Protein AF-A0A0H3KWW8-F1 (afdb_monomer)

Foldseek 3Di:
DDDDPDDDPPPVPDPPLLCLLQVLLVVVLVVLVCQQVPPPPHRQPCVVLNVLSVVVSVVLVPDPPDDSPLSNLLNLLLSLLLCCLQVNCPDPVSVVSVVVSCVVCVPPDPVSVVSSVVSSPSNNVSNVVVNVSVVVVVVD

Sequence (140 aa):
MAGTTQAATEEAALPVVDARALAAIVELADMLRQLGAASSGRPIDVAPFLDGLTAVSARIHRIKPLDAADRQLAARHYYAGVLAGACGDESAVALGVAERLARLAAGASRASMRRFAVLVRIGRLHGRAFAAHCERRARL

pLDDT: mean 82.61, std 17.17, range [34.03, 97.0]

Secondary structure (DSSP, 8-state):
---------------HHHHHHTHHHHHHHHHHHHHHHT-SSS----HHHHHHHHHHHHHHHHSTT--HHHHHHHHHHHHHHHHHHHH-TTSHHHHHHHHHHHHHTTT--HHHHHHHHHHHHHHHHHHHHHHHHHHHHHT-

Solvent-accessible surface area (backbone atoms only — not comparable to full-atom values): 7673 Å² total; per-residue (Å²): 136,82,85,82,84,76,77,76,78,79,70,84,70,62,57,76,76,55,44,63,20,34,40,45,49,53,53,49,48,52,51,44,52,50,55,18,70,67,37,92,82,66,61,48,86,43,63,76,57,48,53,52,50,53,55,50,51,57,50,52,73,68,45,78,92,53,53,56,68,52,32,25,52,39,27,41,32,21,45,42,14,23,48,18,30,45,66,36,65,84,28,72,67,27,44,54,48,48,55,54,46,53,63,74,46,70,85,55,51,74,69,53,50,54,52,31,52,51,32,22,53,52,17,23,55,51,15,35,54,49,40,53,50,53,53,59,57,76,77,108

Mean predicted aligned error: 8.54 Å

Structure (mmCIF, N/CA/C/O backbone):
data_AF-A0A0H3KWW8-F1
#
_entry.id   AF-A0A0H3KWW8-F1
#
loop_
_atom_site.group_PDB
_atom_site.id
_atom_site.type_symbol
_atom_site.label_atom_id
_atom_site.label_alt_id
_atom_site.label_comp_id
_atom_site.label_asym_id
_atom_site.label_entity_id
_atom_site.label_seq_id
_atom_site.pdbx_PDB_ins_code
_atom_site.Cartn_x
_atom_site.Cartn_y
_atom_site.Cartn_z
_atom_site.occupancy
_atom_site.B_iso_or_equiv
_atom_site.auth_seq_id
_atom_site.auth_comp_id
_atom_site.auth_asym_id
_atom_site.auth_atom_id
_atom_site.pdbx_PDB_model_num
ATOM 1 N N . MET A 1 1 ? -36.017 -11.055 -35.229 1.00 39.12 1 MET A N 1
ATOM 2 C CA . MET A 1 1 ? -34.604 -10.678 -35.440 1.00 39.12 1 MET A CA 1
ATOM 3 C C . MET A 1 1 ? -34.006 -10.410 -34.079 1.00 39.12 1 MET A C 1
ATOM 5 O O . MET A 1 1 ? -34.603 -9.678 -33.303 1.00 39.12 1 MET A O 1
ATOM 9 N N . ALA A 1 2 ? -32.968 -11.178 -33.763 1.00 38.44 2 ALA A N 1
ATOM 10 C CA . ALA A 1 2 ? -32.494 -11.485 -32.423 1.00 38.44 2 ALA A CA 1
ATOM 11 C C . ALA A 1 2 ? -31.825 -10.295 -31.727 1.00 38.44 2 ALA A C 1
ATOM 13 O O . ALA A 1 2 ? -31.317 -9.385 -32.378 1.00 38.44 2 ALA A O 1
ATOM 14 N N . GLY A 1 3 ? -31.857 -10.344 -30.395 1.00 39.53 3 GLY A N 1
ATOM 15 C CA . GLY A 1 3 ? -31.301 -9.337 -29.511 1.00 39.53 3 GLY A CA 1
ATOM 16 C C . GLY A 1 3 ? -29.780 -9.267 -29.571 1.00 39.53 3 GLY A C 1
ATOM 17 O O . GLY A 1 3 ? -29.089 -10.276 -29.684 1.00 39.53 3 GLY A O 1
ATOM 18 N N . THR A 1 4 ? -29.272 -8.053 -29.423 1.00 37.19 4 THR A N 1
ATOM 19 C CA . THR A 1 4 ? -27.887 -7.784 -29.049 1.00 37.19 4 THR A CA 1
ATOM 20 C C . THR A 1 4 ? -27.869 -7.354 -27.590 1.00 37.19 4 THR A C 1
ATOM 22 O O . THR A 1 4 ? -28.009 -6.178 -27.262 1.00 37.19 4 THR A O 1
ATOM 25 N N . THR A 1 5 ? -27.717 -8.332 -26.700 1.00 44.84 5 THR A N 1
ATOM 26 C CA . THR A 1 5 ? -27.171 -8.134 -25.355 1.00 44.84 5 THR A CA 1
ATOM 27 C C . THR A 1 5 ? -25.706 -7.758 -25.509 1.00 44.84 5 THR A C 1
ATOM 29 O O . THR A 1 5 ? -24.859 -8.622 -25.733 1.00 44.84 5 THR A O 1
ATOM 32 N N . GLN A 1 6 ? -25.405 -6.463 -25.428 1.00 37.22 6 GLN A N 1
ATOM 33 C CA . GLN A 1 6 ? -24.029 -6.006 -25.305 1.00 37.22 6 GLN A CA 1
ATOM 34 C C . GLN A 1 6 ? -23.662 -6.052 -23.824 1.00 37.22 6 GLN A C 1
ATOM 36 O O . GLN A 1 6 ? -24.242 -5.350 -22.997 1.00 37.22 6 GLN A O 1
ATOM 41 N N . ALA A 1 7 ? -22.766 -6.988 -23.524 1.00 35.75 7 ALA A N 1
ATOM 42 C CA .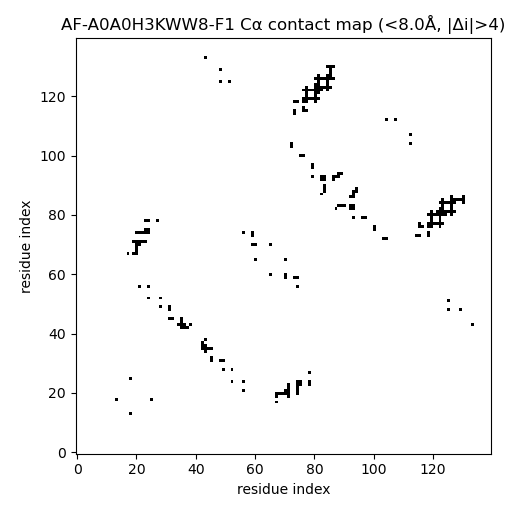 ALA A 1 7 ? -22.272 -7.321 -22.205 1.00 35.75 7 ALA A CA 1
ATOM 43 C C . ALA A 1 7 ? -21.817 -6.063 -21.461 1.00 35.75 7 ALA A C 1
ATOM 45 O O . ALA A 1 7 ? -20.874 -5.387 -21.873 1.00 35.75 7 ALA A O 1
ATOM 46 N N . ALA A 1 8 ? -22.485 -5.785 -20.343 1.00 34.03 8 ALA A N 1
ATOM 47 C CA . ALA A 1 8 ? -21.898 -4.994 -19.284 1.00 34.03 8 ALA A CA 1
ATOM 48 C C . ALA A 1 8 ? -20.686 -5.786 -18.790 1.00 34.03 8 ALA A C 1
ATOM 50 O O . ALA A 1 8 ? -20.825 -6.842 -18.175 1.00 34.03 8 ALA A O 1
ATOM 51 N N . THR A 1 9 ? -19.493 -5.312 -19.134 1.00 39.62 9 THR A N 1
ATOM 52 C CA . THR A 1 9 ? -18.276 -5.674 -18.423 1.00 39.62 9 THR A CA 1
ATOM 53 C C . THR A 1 9 ? -18.507 -5.318 -16.966 1.00 39.62 9 THR A C 1
ATOM 55 O O . THR A 1 9 ? -18.549 -4.146 -16.597 1.00 39.62 9 THR A O 1
ATOM 58 N N . GLU A 1 10 ? -18.731 -6.353 -16.168 1.00 38.78 10 GLU A N 1
ATOM 59 C CA . GLU A 1 10 ? -18.774 -6.323 -14.718 1.00 38.78 10 GLU A CA 1
ATOM 60 C C . GLU A 1 10 ? -17.353 -6.005 -14.230 1.00 38.78 10 GLU A C 1
ATOM 62 O O . GLU A 1 10 ? -16.603 -6.856 -13.760 1.00 38.78 10 GLU A O 1
ATOM 67 N N . GLU A 1 11 ? -16.941 -4.748 -14.416 1.00 39.78 11 GLU A N 1
ATOM 68 C CA . GLU A 1 11 ? -15.951 -4.136 -13.550 1.00 39.78 11 GLU A CA 1
ATOM 69 C C . GLU A 1 11 ? -16.555 -4.238 -12.159 1.00 39.78 11 GLU A C 1
ATOM 71 O O . GLU A 1 11 ? -17.573 -3.608 -11.871 1.00 39.78 11 GLU A O 1
ATOM 76 N N . ALA A 1 12 ? -15.980 -5.113 -11.336 1.00 45.56 12 ALA A N 1
ATOM 77 C CA . ALA A 1 12 ? -16.349 -5.305 -9.947 1.00 45.56 12 ALA A CA 1
ATOM 78 C C . ALA A 1 12 ? -16.111 -3.994 -9.183 1.00 45.56 12 ALA A C 1
ATOM 80 O O . ALA A 1 12 ? -15.108 -3.805 -8.494 1.00 45.56 12 ALA A O 1
ATOM 81 N N . ALA A 1 13 ? -17.036 -3.055 -9.350 1.00 44.09 13 ALA A N 1
ATOM 82 C CA . ALA A 1 13 ? -17.112 -1.829 -8.605 1.00 44.09 13 ALA A CA 1
ATOM 83 C C . ALA A 1 13 ? -17.498 -2.239 -7.191 1.00 44.09 13 ALA A C 1
ATOM 85 O O . ALA A 1 13 ? -18.657 -2.541 -6.895 1.00 44.09 13 ALA A O 1
ATOM 86 N N . LEU A 1 14 ? -16.495 -2.293 -6.315 1.00 46.34 14 LEU A N 1
ATOM 87 C CA . LEU A 1 14 ? -16.722 -2.310 -4.879 1.00 46.34 14 LEU A CA 1
ATOM 88 C C . LEU A 1 14 ? -17.779 -1.233 -4.575 1.00 46.34 14 LEU A C 1
ATOM 90 O O . LEU A 1 14 ? -17.631 -0.105 -5.060 1.00 46.34 14 LEU A O 1
ATOM 94 N N . PRO A 1 15 ? -18.857 -1.557 -3.838 1.00 45.25 15 PRO A N 1
ATOM 95 C CA . PRO A 1 15 ? -19.933 -0.608 -3.584 1.00 45.25 15 PRO A CA 1
ATOM 96 C C . PRO A 1 15 ? -19.340 0.713 -3.083 1.00 45.25 15 PRO A C 1
ATOM 98 O O . PRO A 1 15 ? -18.426 0.709 -2.267 1.00 45.25 15 PRO A O 1
ATOM 101 N N . VAL A 1 16 ? -19.834 1.849 -3.581 1.00 50.34 16 VAL A N 1
ATOM 102 C CA . VAL A 1 16 ? -19.222 3.194 -3.444 1.00 50.34 16 VAL A CA 1
ATOM 103 C C . VAL A 1 16 ? -18.877 3.587 -1.989 1.00 50.34 16 VAL A C 1
ATOM 105 O O . VAL A 1 16 ? -17.966 4.380 -1.745 1.00 50.34 16 VAL A O 1
ATOM 108 N N . VAL A 1 17 ? -19.560 2.996 -1.003 1.00 47.97 17 VAL A N 1
ATOM 109 C CA . VAL A 1 17 ? -19.273 3.142 0.437 1.00 47.97 17 VAL A CA 1
ATOM 110 C C . VAL A 1 17 ? -17.955 2.460 0.847 1.00 47.97 17 VAL A C 1
ATOM 112 O O . VAL A 1 17 ? -17.212 2.991 1.671 1.00 47.97 17 VAL A O 1
ATOM 115 N N . ASP A 1 18 ? -17.633 1.322 0.242 1.00 59.69 18 ASP A N 1
ATOM 116 C CA . ASP A 1 18 ? -16.422 0.530 0.476 1.00 59.69 18 ASP A CA 1
ATOM 117 C C . ASP A 1 18 ? -15.201 1.103 -0.262 1.00 59.69 18 ASP A C 1
ATOM 119 O O . ASP A 1 18 ? -14.078 1.030 0.239 1.00 59.69 18 ASP A O 1
ATOM 123 N N . ALA A 1 19 ? -15.419 1.788 -1.392 1.00 60.31 19 ALA A N 1
ATOM 124 C CA . ALA A 1 19 ? -14.360 2.498 -2.113 1.00 60.31 19 ALA A CA 1
ATOM 125 C C . ALA A 1 19 ? -13.690 3.580 -1.245 1.00 60.31 19 ALA A C 1
ATOM 127 O O . ALA A 1 19 ? -12.471 3.732 -1.274 1.00 60.31 19 ALA A O 1
ATOM 128 N N . ARG A 1 20 ? -14.454 4.294 -0.401 1.00 71.25 20 ARG A N 1
ATOM 129 C CA . ARG A 1 20 ? -13.881 5.259 0.561 1.00 71.25 20 ARG A CA 1
ATOM 130 C C . ARG A 1 20 ? -13.086 4.583 1.679 1.00 71.25 20 ARG A C 1
ATOM 132 O O . ARG A 1 20 ? -12.112 5.164 2.156 1.00 71.25 20 ARG A O 1
ATOM 139 N N . ALA A 1 21 ? -13.489 3.380 2.087 1.00 81.06 21 ALA A N 1
ATOM 140 C CA . ALA A 1 21 ? -12.823 2.619 3.141 1.00 81.06 21 ALA A CA 1
ATOM 141 C C . ALA A 1 21 ? -11.473 2.035 2.693 1.00 81.06 21 ALA A C 1
ATOM 143 O O . ALA A 1 21 ? -10.660 1.700 3.546 1.00 81.06 21 ALA A O 1
ATOM 144 N N . LEU A 1 22 ? -11.224 1.920 1.384 1.00 87.81 22 LEU A N 1
ATOM 145 C CA . LEU A 1 22 ? -9.956 1.451 0.811 1.00 87.81 22 LEU A CA 1
ATOM 146 C C . LEU A 1 22 ? -9.383 2.405 -0.248 1.00 87.81 22 LEU A C 1
ATOM 148 O O . LEU A 1 22 ? -8.610 1.986 -1.111 1.00 87.81 22 LEU A O 1
ATOM 152 N N . ALA A 1 23 ? -9.707 3.696 -0.175 1.00 89.50 23 ALA A N 1
ATOM 153 C CA . ALA A 1 23 ? -9.296 4.685 -1.169 1.00 89.50 23 ALA A CA 1
ATOM 154 C C . ALA A 1 23 ? -7.773 4.718 -1.391 1.00 89.50 23 ALA A C 1
ATOM 156 O O . ALA A 1 23 ? -7.331 4.939 -2.510 1.00 89.50 23 ALA A O 1
ATOM 157 N N . ALA A 1 24 ? -6.963 4.429 -0.363 1.00 92.00 24 ALA A N 1
ATOM 158 C CA . ALA A 1 24 ? -5.503 4.382 -0.521 1.00 92.00 24 ALA A CA 1
ATOM 159 C C . ALA A 1 24 ? -5.013 3.191 -1.371 1.00 92.00 24 ALA A C 1
ATOM 161 O O . ALA A 1 24 ? -3.962 3.275 -2.000 1.00 92.00 24 ALA A O 1
ATOM 162 N N . ILE A 1 25 ? -5.751 2.075 -1.398 1.00 91.50 25 ILE A N 1
ATOM 163 C CA . ILE A 1 25 ? -5.428 0.948 -2.286 1.00 91.50 25 ILE A CA 1
ATOM 164 C C . ILE A 1 25 ? -5.897 1.238 -3.710 1.00 91.50 25 ILE A C 1
ATOM 166 O O . ILE A 1 25 ? -5.181 0.907 -4.650 1.00 91.50 25 ILE A O 1
ATOM 170 N N . VAL A 1 26 ? -7.056 1.884 -3.869 1.00 92.19 26 VAL A N 1
ATOM 171 C CA . VAL A 1 26 ? -7.546 2.328 -5.183 1.00 92.19 26 VAL A CA 1
ATOM 172 C C . VAL A 1 26 ? -6.555 3.306 -5.817 1.00 92.19 26 VAL A C 1
ATOM 174 O O . VAL A 1 26 ? -6.121 3.084 -6.941 1.00 92.19 26 VAL A O 1
ATOM 177 N N . GLU A 1 27 ? -6.105 4.308 -5.059 1.00 92.94 27 GLU A N 1
ATOM 178 C CA . GLU A 1 27 ? -5.093 5.273 -5.501 1.00 92.94 27 GLU A CA 1
ATOM 179 C C . GLU A 1 27 ? -3.799 4.579 -5.950 1.00 92.94 27 GLU A C 1
ATOM 181 O O . GLU A 1 27 ? -3.259 4.883 -7.013 1.00 92.94 27 GLU A O 1
ATOM 186 N N . LEU A 1 28 ? -3.331 3.584 -5.191 1.00 91.81 28 LEU A N 1
ATOM 187 C CA . LEU A 1 28 ? -2.156 2.804 -5.575 1.00 91.81 28 LEU A CA 1
ATOM 188 C C . LEU A 1 28 ? -2.373 1.993 -6.853 1.00 91.81 28 LEU A C 1
ATOM 190 O O . LEU A 1 28 ? -1.468 1.905 -7.680 1.00 91.81 28 LEU A O 1
ATOM 194 N N . ALA A 1 29 ? -3.552 1.392 -7.018 1.00 92.50 29 ALA A N 1
ATOM 195 C CA . ALA A 1 29 ? -3.893 0.648 -8.224 1.00 92.50 29 ALA A CA 1
ATOM 196 C C . ALA A 1 29 ? -3.877 1.565 -9.452 1.00 92.50 29 ALA A C 1
ATOM 198 O O . ALA A 1 29 ? -3.320 1.199 -10.487 1.00 92.50 29 ALA A O 1
ATOM 199 N N . ASP A 1 30 ? -4.420 2.773 -9.325 1.00 92.38 30 ASP A N 1
ATOM 200 C CA . ASP A 1 30 ? -4.435 3.757 -10.405 1.00 92.38 30 ASP A CA 1
ATOM 201 C C . ASP A 1 30 ? -3.030 4.262 -10.736 1.00 92.38 30 ASP A C 1
ATOM 203 O O . ASP A 1 30 ? -2.667 4.315 -11.912 1.00 92.38 30 ASP A O 1
ATOM 207 N N . MET A 1 31 ? -2.194 4.532 -9.728 1.00 91.56 31 MET A N 1
ATOM 208 C CA . MET A 1 31 ? -0.783 4.869 -9.944 1.00 91.56 31 MET A CA 1
ATOM 209 C C . MET A 1 31 ? -0.033 3.749 -10.675 1.00 91.56 31 MET A C 1
ATOM 211 O O . MET A 1 31 ? 0.703 4.021 -11.623 1.00 91.56 31 MET A O 1
ATOM 215 N N . LEU A 1 32 ? -0.237 2.485 -10.288 1.00 89.94 32 LEU A N 1
ATOM 216 C CA . LEU A 1 32 ? 0.382 1.344 -10.969 1.00 89.94 32 LEU A CA 1
ATOM 217 C C . LEU A 1 32 ? -0.080 1.233 -12.427 1.00 89.94 32 LEU A C 1
ATOM 219 O O . LEU A 1 32 ? 0.751 1.021 -13.309 1.00 89.94 32 LEU A O 1
ATOM 223 N N . ARG A 1 33 ? -1.375 1.420 -12.709 1.00 90.38 33 ARG A N 1
ATOM 224 C CA . ARG A 1 33 ? -1.898 1.427 -14.088 1.00 90.38 33 ARG A CA 1
ATOM 225 C C . ARG A 1 33 ? -1.276 2.542 -14.924 1.00 90.38 33 ARG A C 1
ATOM 227 O O . ARG A 1 33 ? -0.839 2.285 -16.044 1.00 90.38 33 ARG A O 1
ATOM 234 N N . GLN A 1 34 ? -1.191 3.754 -14.373 1.00 89.94 34 GLN A N 1
ATOM 235 C CA . GLN A 1 34 ? -0.561 4.894 -15.042 1.00 89.94 34 GLN A CA 1
ATOM 236 C C . GLN A 1 34 ? 0.921 4.629 -15.326 1.00 89.94 34 GLN A C 1
ATOM 238 O O . GLN A 1 34 ? 1.377 4.874 -16.439 1.00 89.94 34 GLN A O 1
ATOM 243 N N . LEU A 1 35 ? 1.659 4.060 -14.368 1.00 84.94 35 LEU A N 1
ATOM 244 C CA . LEU A 1 35 ? 3.060 3.667 -14.553 1.00 84.94 35 LEU A CA 1
ATOM 245 C C . LEU A 1 35 ? 3.229 2.588 -15.630 1.00 84.94 35 LEU A C 1
ATOM 247 O O . LEU A 1 35 ? 4.152 2.668 -16.440 1.00 84.94 35 LEU A O 1
ATOM 251 N N . GLY A 1 36 ? 2.332 1.600 -15.666 1.00 84.56 36 GLY A N 1
ATOM 252 C CA . GLY A 1 36 ? 2.307 0.578 -16.712 1.00 84.56 36 GLY A CA 1
ATOM 253 C C . GLY A 1 36 ? 2.119 1.178 -18.108 1.00 84.56 36 GLY A C 1
ATOM 254 O O . GLY A 1 36 ? 2.829 0.794 -19.038 1.00 84.56 36 GLY A O 1
ATOM 255 N N . ALA A 1 37 ? 1.215 2.155 -18.232 1.00 83.75 37 ALA A N 1
ATOM 256 C CA . ALA A 1 37 ? 0.884 2.826 -19.489 1.00 83.75 37 ALA A CA 1
ATOM 257 C C . ALA A 1 37 ? 1.923 3.871 -19.939 1.00 83.75 37 ALA A C 1
ATOM 259 O O . ALA A 1 37 ? 2.137 4.040 -21.136 1.00 83.75 37 ALA A O 1
ATOM 260 N N . ALA A 1 38 ? 2.582 4.565 -19.005 1.00 78.12 38 ALA A N 1
ATOM 261 C CA . ALA A 1 38 ? 3.515 5.658 -19.297 1.00 78.12 38 ALA A CA 1
ATOM 262 C C . ALA A 1 38 ? 4.906 5.199 -19.781 1.00 78.12 38 ALA A C 1
ATOM 264 O O . ALA A 1 38 ? 5.751 6.031 -20.114 1.00 78.12 38 ALA A O 1
ATOM 265 N N . SER A 1 39 ? 5.183 3.891 -19.818 1.00 65.94 39 SER A N 1
ATOM 266 C CA . SER A 1 39 ? 6.485 3.376 -20.252 1.00 65.94 39 SER A CA 1
ATOM 267 C C . SER A 1 39 ? 6.635 3.458 -21.777 1.00 65.94 39 SER A C 1
ATOM 269 O O . SER A 1 39 ? 6.065 2.658 -22.515 1.00 65.94 39 SER A O 1
ATOM 271 N N . SER A 1 40 ? 7.441 4.416 -22.243 1.00 61.50 40 SER A N 1
ATOM 272 C CA . SER A 1 40 ? 7.644 4.782 -23.656 1.00 61.50 40 SER A CA 1
ATOM 273 C C . SER A 1 40 ? 8.379 3.747 -24.525 1.00 61.50 40 SER A C 1
ATOM 275 O O . SER A 1 40 ? 8.577 3.989 -25.712 1.00 61.50 40 SER A O 1
ATOM 277 N N . GLY A 1 41 ? 8.778 2.600 -23.966 1.00 69.25 41 GLY A N 1
ATOM 278 C CA . GLY A 1 41 ? 9.449 1.522 -24.704 1.00 69.25 41 GLY A CA 1
ATOM 279 C C . GLY A 1 41 ? 8.627 0.239 -24.729 1.00 69.25 41 GLY A C 1
ATOM 280 O O . GLY A 1 41 ? 8.068 -0.152 -25.749 1.00 69.25 41 GLY A O 1
ATOM 281 N N . ARG A 1 42 ? 8.538 -0.427 -23.579 1.00 68.75 42 ARG A N 1
ATOM 282 C CA . ARG A 1 42 ? 7.711 -1.619 -23.390 1.00 68.75 42 ARG A CA 1
ATOM 283 C C . ARG A 1 42 ? 6.889 -1.398 -22.122 1.00 68.75 42 ARG A C 1
ATOM 285 O O . ARG A 1 42 ? 7.513 -1.211 -21.077 1.00 68.75 42 ARG A O 1
ATOM 292 N N . PRO A 1 43 ? 5.548 -1.481 -22.163 1.00 75.44 43 PRO A N 1
ATOM 293 C CA . PRO A 1 43 ? 4.699 -1.335 -20.982 1.00 75.44 43 PRO A CA 1
ATOM 294 C C . PRO A 1 43 ? 5.173 -2.227 -19.834 1.00 75.44 43 PRO A C 1
ATOM 296 O O . PRO A 1 43 ? 5.513 -3.399 -20.062 1.00 75.44 43 PRO A O 1
ATOM 299 N N . ILE A 1 44 ? 5.254 -1.678 -18.619 1.00 83.38 44 ILE A N 1
ATOM 300 C CA . ILE A 1 44 ? 5.524 -2.480 -17.420 1.00 83.38 44 ILE A CA 1
ATOM 301 C C . ILE A 1 44 ? 4.288 -3.344 -17.189 1.00 83.38 44 ILE A C 1
ATOM 303 O O . ILE A 1 44 ? 3.179 -2.822 -17.107 1.00 83.38 44 ILE A O 1
ATOM 307 N N . ASP A 1 45 ? 4.478 -4.661 -17.110 1.00 87.88 45 ASP A N 1
ATOM 308 C CA . ASP A 1 45 ? 3.381 -5.547 -16.742 1.00 87.88 45 ASP A CA 1
ATOM 309 C C . ASP A 1 45 ? 3.120 -5.388 -15.245 1.00 87.88 45 ASP A C 1
ATOM 311 O O . ASP A 1 45 ? 3.897 -5.840 -14.400 1.00 87.88 45 ASP A O 1
ATOM 315 N N . VAL A 1 46 ? 2.044 -4.671 -14.937 1.00 90.06 46 VAL A N 1
ATOM 316 C CA . VAL A 1 46 ? 1.637 -4.374 -13.567 1.00 90.06 46 VAL A CA 1
ATOM 317 C C . VAL A 1 46 ? 0.571 -5.335 -13.039 1.00 90.06 46 VAL A C 1
ATOM 319 O O . VAL A 1 46 ? 0.225 -5.245 -11.861 1.00 90.06 46 VAL A O 1
ATOM 322 N N . ALA A 1 47 ? 0.071 -6.272 -13.856 1.00 90.25 47 ALA A N 1
ATOM 323 C CA . ALA A 1 47 ? -1.021 -7.168 -13.471 1.00 90.25 47 ALA A CA 1
ATOM 324 C C . ALA A 1 47 ? -0.728 -7.977 -12.188 1.00 90.25 47 ALA A C 1
ATOM 326 O O . ALA A 1 47 ? -1.561 -7.937 -11.280 1.00 90.25 47 ALA A O 1
ATOM 327 N N . PRO A 1 48 ? 0.470 -8.576 -11.999 1.00 88.75 48 PRO A N 1
ATOM 328 C CA . PRO A 1 48 ? 0.773 -9.321 -10.771 1.00 88.75 48 PRO A CA 1
ATOM 329 C C . PRO A 1 48 ? 0.722 -8.460 -9.499 1.00 88.75 48 PRO A C 1
ATOM 331 O O . PRO A 1 48 ? 0.438 -8.952 -8.405 1.00 88.75 48 PRO A O 1
ATOM 334 N N . PHE A 1 49 ? 1.003 -7.162 -9.627 1.00 90.50 49 PHE A N 1
ATOM 335 C CA . PHE A 1 49 ? 0.970 -6.220 -8.512 1.00 90.50 49 PHE A CA 1
ATOM 336 C C . PHE A 1 49 ? -0.468 -5.784 -8.211 1.00 90.50 49 PHE A C 1
ATOM 338 O O . PHE A 1 49 ? -0.863 -5.724 -7.046 1.00 90.50 49 PHE A O 1
ATOM 345 N N . LEU A 1 50 ? -1.288 -5.573 -9.245 1.00 90.62 50 LEU A N 1
ATOM 346 C CA . LEU A 1 50 ? -2.723 -5.313 -9.091 1.00 90.62 50 LEU A CA 1
ATOM 347 C C . LEU A 1 50 ? -3.446 -6.492 -8.417 1.00 90.62 50 LEU A C 1
ATOM 349 O O . LEU A 1 50 ? -4.240 -6.272 -7.501 1.00 90.62 50 LEU A O 1
ATOM 353 N N . ASP A 1 51 ? -3.105 -7.736 -8.759 1.00 89.81 51 ASP A N 1
ATOM 354 C CA . ASP A 1 51 ? -3.643 -8.929 -8.088 1.00 89.81 51 ASP A CA 1
ATOM 355 C C . ASP A 1 51 ? -3.293 -8.956 -6.592 1.00 89.81 51 ASP A C 1
ATOM 357 O O . ASP A 1 51 ? -4.130 -9.262 -5.733 1.00 89.81 51 ASP A O 1
ATOM 361 N N . GLY A 1 52 ? -2.064 -8.555 -6.250 1.00 89.25 52 GLY A N 1
ATOM 362 C CA . GLY A 1 52 ? -1.642 -8.393 -4.861 1.00 89.25 52 GLY A CA 1
ATOM 363 C C . GLY A 1 52 ? -2.457 -7.333 -4.107 1.00 89.25 52 GLY A C 1
ATOM 364 O O . GLY A 1 52 ? -2.767 -7.526 -2.927 1.00 89.25 52 GLY A O 1
ATOM 365 N N . LEU A 1 53 ? -2.856 -6.240 -4.771 1.00 91.25 53 LEU A N 1
ATOM 366 C CA . LEU A 1 53 ? -3.745 -5.225 -4.186 1.00 91.25 53 LEU A CA 1
ATOM 367 C C . LEU A 1 53 ? -5.150 -5.773 -3.924 1.00 91.25 53 LEU A C 1
ATOM 369 O O . LEU A 1 53 ? -5.719 -5.507 -2.859 1.00 91.25 53 LEU A O 1
ATOM 373 N N . THR A 1 54 ? -5.685 -6.587 -4.833 1.00 90.06 54 THR A N 1
ATOM 374 C CA . THR A 1 54 ? -6.973 -7.276 -4.655 1.00 90.06 54 THR A CA 1
ATOM 375 C C . THR A 1 54 ? -6.941 -8.196 -3.434 1.00 90.06 54 THR A C 1
ATOM 377 O O . THR A 1 54 ? -7.822 -8.134 -2.571 1.00 90.06 54 THR A O 1
ATOM 380 N N . ALA A 1 55 ? -5.878 -8.994 -3.288 1.00 90.38 55 ALA A N 1
ATOM 381 C CA . ALA A 1 55 ? -5.714 -9.896 -2.149 1.00 90.38 55 ALA A CA 1
ATOM 382 C C . ALA A 1 55 ? -5.617 -9.144 -0.806 1.00 90.38 55 ALA A C 1
ATOM 384 O O . ALA A 1 55 ? -6.206 -9.561 0.198 1.00 90.38 55 ALA A O 1
ATOM 385 N N . VAL A 1 56 ? -4.902 -8.015 -0.773 1.00 92.06 56 VAL A N 1
ATOM 386 C CA . VAL A 1 56 ? -4.776 -7.185 0.436 1.00 92.06 56 VAL A CA 1
ATOM 387 C C . VAL A 1 56 ? -6.085 -6.474 0.774 1.00 92.06 56 VAL A C 1
ATO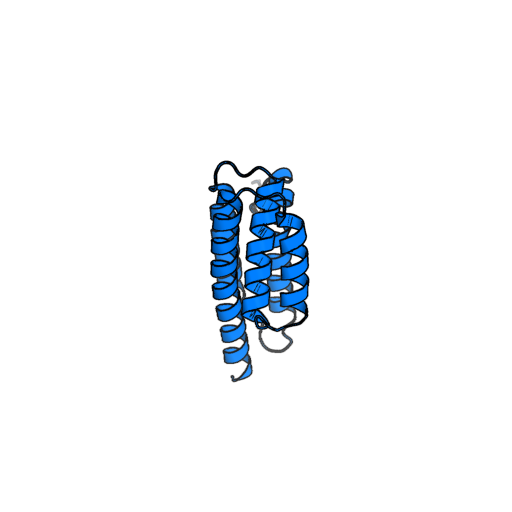M 389 O O . VAL A 1 56 ? -6.454 -6.433 1.948 1.00 92.06 56 VAL A O 1
ATOM 392 N N . SER A 1 57 ? -6.820 -5.985 -0.224 1.00 91.31 57 SER A N 1
ATOM 393 C CA . SER A 1 57 ? -8.148 -5.385 -0.033 1.00 91.31 57 SER A CA 1
ATOM 394 C C . SER A 1 57 ? -9.101 -6.372 0.640 1.00 91.31 57 SER A C 1
ATOM 396 O O . SER A 1 57 ? -9.655 -6.092 1.706 1.00 91.31 57 SER A O 1
ATOM 398 N N . ALA A 1 58 ? -9.190 -7.592 0.098 1.00 89.69 58 ALA A N 1
ATOM 399 C CA . ALA A 1 58 ? -9.982 -8.669 0.685 1.00 89.69 58 ALA A CA 1
ATOM 400 C C . ALA A 1 58 ? -9.530 -9.012 2.115 1.00 89.69 58 ALA A C 1
ATOM 402 O O . ALA A 1 58 ? -10.359 -9.265 2.994 1.00 89.69 58 ALA A O 1
ATOM 403 N N . ARG A 1 59 ? -8.215 -8.992 2.380 1.00 91.12 59 ARG A N 1
ATOM 404 C CA . ARG A 1 59 ? -7.676 -9.199 3.728 1.00 91.12 59 ARG A CA 1
ATOM 405 C C . ARG A 1 59 ? -8.138 -8.110 4.689 1.00 91.12 59 ARG A C 1
ATOM 407 O O . ARG A 1 59 ? -8.567 -8.462 5.782 1.00 91.12 59 ARG A O 1
ATOM 414 N N . ILE A 1 60 ? -8.075 -6.833 4.311 1.00 89.69 60 ILE A N 1
ATOM 415 C CA . ILE A 1 60 ? -8.469 -5.712 5.177 1.00 89.69 60 IL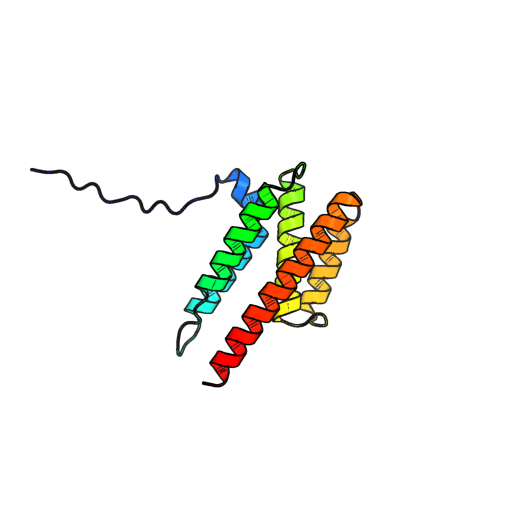E A CA 1
ATOM 416 C C . ILE A 1 60 ? -9.965 -5.771 5.507 1.00 89.69 60 ILE A C 1
ATOM 418 O O . ILE A 1 60 ? -10.314 -5.633 6.678 1.00 89.69 60 ILE A O 1
ATOM 422 N N . HIS A 1 61 ? -10.837 -6.083 4.541 1.00 87.88 61 HIS A N 1
ATOM 423 C CA . HIS A 1 61 ? -12.273 -6.265 4.809 1.00 87.88 61 HIS A CA 1
ATOM 424 C C . HIS A 1 61 ? -12.567 -7.371 5.828 1.00 87.88 61 HIS A C 1
ATOM 426 O O . HIS A 1 61 ? -13.517 -7.272 6.605 1.00 87.88 61 HIS A O 1
ATOM 432 N N . ARG A 1 62 ? -11.755 -8.433 5.844 1.00 87.75 62 ARG A N 1
ATOM 433 C CA . ARG A 1 62 ? -11.930 -9.566 6.764 1.00 87.75 62 ARG A CA 1
ATOM 434 C C . ARG A 1 62 ? -11.443 -9.272 8.186 1.00 87.75 62 ARG A C 1
ATOM 436 O O . ARG 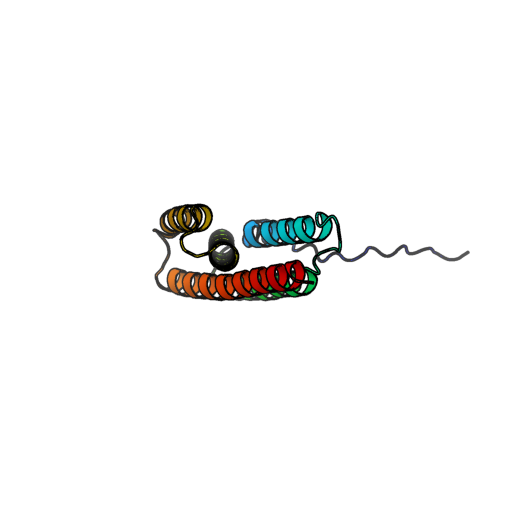A 1 62 ? -11.758 -10.040 9.095 1.00 87.75 62 ARG A O 1
ATOM 443 N N . ILE A 1 63 ? -10.702 -8.185 8.414 1.00 84.25 63 ILE A N 1
ATOM 444 C CA . ILE A 1 63 ? -10.259 -7.801 9.757 1.00 84.25 63 ILE A CA 1
ATOM 445 C C . ILE A 1 63 ? -11.448 -7.199 10.518 1.00 84.25 63 ILE A C 1
ATOM 447 O O . ILE A 1 63 ? -11.830 -6.048 10.312 1.00 84.25 63 ILE A O 1
ATOM 451 N N . LYS A 1 64 ? -12.016 -7.974 11.446 1.00 79.12 64 LYS A N 1
ATOM 452 C CA . LYS A 1 64 ? -13.042 -7.496 12.381 1.00 79.12 64 LYS A CA 1
ATOM 453 C C . LYS A 1 64 ? -12.436 -7.140 13.753 1.00 79.12 64 LYS A C 1
ATOM 455 O O . LYS A 1 64 ? -11.499 -7.818 14.189 1.00 79.12 64 LYS A O 1
ATOM 460 N N . PRO A 1 65 ? -12.969 -6.128 14.461 1.00 71.06 65 PRO A N 1
ATOM 461 C CA . PRO A 1 65 ? -13.947 -5.137 14.012 1.00 71.06 65 PRO A CA 1
ATOM 462 C C . PRO A 1 65 ? -13.229 -3.851 13.553 1.00 71.06 65 PRO A C 1
ATOM 464 O O . PRO A 1 65 ? -12.990 -2.976 14.373 1.00 71.06 65 PRO A O 1
ATOM 467 N N . LEU A 1 66 ? -12.842 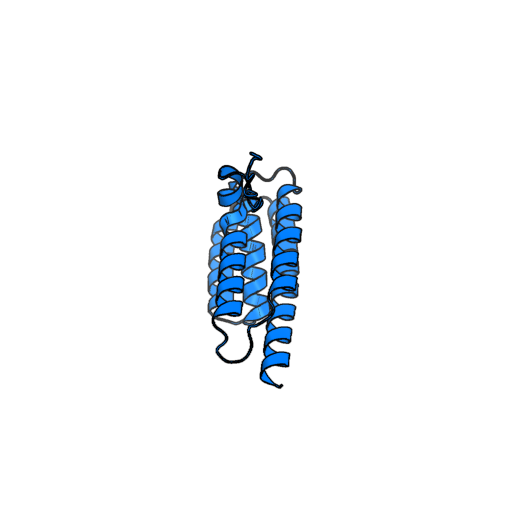-3.732 12.275 1.00 78.62 66 LEU A N 1
ATOM 468 C CA . LEU A 1 66 ? -12.463 -2.422 11.722 1.00 78.62 66 LEU A CA 1
ATOM 469 C C . LEU A 1 66 ? -13.696 -1.769 11.095 1.00 78.62 66 LEU A C 1
ATOM 471 O O . LEU A 1 66 ? -14.360 -2.388 10.250 1.00 78.62 66 LEU A O 1
ATOM 475 N N . ASP A 1 67 ? -13.984 -0.533 11.494 1.00 83.38 67 ASP A N 1
ATOM 476 C CA . ASP A 1 67 ? -14.938 0.333 10.803 1.00 83.38 67 ASP A CA 1
ATOM 477 C C . ASP A 1 67 ? -14.335 0.894 9.498 1.00 83.38 67 ASP A C 1
ATOM 479 O O . ASP A 1 67 ? -13.223 0.541 9.097 1.00 83.38 67 ASP A O 1
ATOM 483 N N . ALA A 1 68 ? -15.080 1.740 8.784 1.00 83.56 68 ALA A N 1
ATOM 484 C CA . ALA A 1 68 ? -14.614 2.299 7.516 1.00 83.56 68 ALA A CA 1
ATOM 485 C C . ALA A 1 68 ? -13.370 3.199 7.667 1.00 83.56 68 ALA A C 1
ATOM 487 O O . ALA A 1 68 ? -12.502 3.187 6.791 1.00 83.56 68 ALA A O 1
ATOM 488 N N . ALA A 1 69 ? -13.255 3.953 8.765 1.00 84.12 69 ALA A N 1
ATOM 489 C CA . ALA A 1 69 ? -12.117 4.836 9.012 1.00 84.12 69 ALA A CA 1
ATOM 490 C C . ALA A 1 69 ? -10.855 4.025 9.338 1.00 84.12 69 ALA A C 1
ATOM 492 O O . ALA A 1 69 ? -9.786 4.277 8.779 1.00 84.12 69 ALA A O 1
ATOM 493 N N . ASP A 1 70 ? -11.001 2.991 10.162 1.00 86.31 70 ASP A N 1
ATOM 494 C CA . ASP A 1 70 ? -9.941 2.060 10.529 1.00 86.31 70 ASP A CA 1
ATOM 495 C C . ASP A 1 70 ? -9.469 1.209 9.340 1.00 86.31 70 ASP A C 1
ATOM 497 O O . ASP A 1 70 ? -8.272 0.934 9.209 1.00 86.31 70 ASP A O 1
ATOM 501 N N . ARG A 1 71 ? -10.375 0.822 8.432 1.00 90.38 71 ARG A N 1
ATOM 502 C CA . ARG A 1 71 ? -10.009 0.164 7.163 1.00 90.38 71 ARG A CA 1
ATOM 503 C C . ARG A 1 71 ? -9.208 1.088 6.258 1.00 90.38 71 ARG A C 1
ATOM 505 O O . ARG A 1 71 ? -8.202 0.651 5.700 1.00 90.38 71 ARG A O 1
ATOM 512 N N . GLN A 1 72 ? -9.579 2.363 6.179 1.00 91.69 72 GLN A N 1
ATOM 513 C CA . GLN A 1 72 ? -8.829 3.323 5.375 1.00 91.69 72 GLN A CA 1
ATOM 514 C C . GLN A 1 72 ? -7.465 3.621 6.001 1.00 91.69 72 GLN A C 1
ATOM 516 O O . GLN A 1 72 ? -6.463 3.749 5.295 1.00 91.69 72 GLN A O 1
ATOM 521 N N . LEU A 1 73 ? -7.382 3.678 7.332 1.00 91.75 73 LEU A N 1
ATOM 522 C CA . LEU A 1 73 ? -6.109 3.805 8.032 1.00 91.75 73 LEU A CA 1
ATOM 523 C C . LEU A 1 73 ? -5.225 2.566 7.818 1.00 91.75 73 LEU A C 1
ATOM 525 O O . LEU A 1 73 ? -4.030 2.713 7.556 1.00 91.75 73 LEU A O 1
ATOM 529 N N . ALA A 1 74 ? -5.801 1.362 7.838 1.00 93.19 74 ALA A N 1
ATOM 530 C CA . ALA A 1 74 ? -5.130 0.116 7.468 1.00 93.19 74 ALA A CA 1
ATOM 531 C C . ALA A 1 74 ? -4.609 0.143 6.019 1.00 93.19 74 ALA A C 1
ATOM 533 O O . ALA A 1 74 ? -3.440 -0.171 5.782 1.00 93.19 74 ALA A O 1
ATOM 534 N N . ALA A 1 75 ? -5.439 0.572 5.064 1.00 94.62 75 ALA A N 1
ATOM 535 C CA . ALA A 1 75 ? -5.068 0.734 3.660 1.00 94.62 75 ALA A CA 1
ATOM 536 C C . 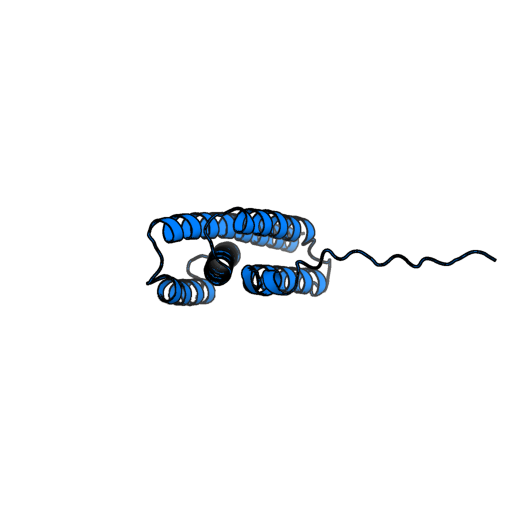ALA A 1 75 ? -3.896 1.714 3.489 1.00 94.62 75 ALA A C 1
ATOM 538 O O . ALA A 1 75 ? -2.948 1.426 2.759 1.00 94.62 75 ALA A O 1
ATOM 539 N N . ARG A 1 76 ? -3.894 2.831 4.227 1.00 95.19 76 ARG A N 1
ATOM 540 C CA . ARG A 1 76 ? -2.780 3.793 4.217 1.00 95.19 76 ARG A CA 1
ATOM 541 C C . ARG A 1 76 ? -1.490 3.234 4.815 1.00 95.19 76 ARG A C 1
ATOM 543 O O . ARG A 1 76 ? -0.415 3.523 4.302 1.00 95.19 76 ARG A O 1
ATOM 550 N N . HIS A 1 77 ? -1.570 2.424 5.868 1.00 95.75 77 HIS A N 1
ATOM 551 C CA . HIS A 1 77 ? -0.390 1.756 6.429 1.00 95.75 77 HIS A CA 1
ATOM 552 C C . HIS A 1 77 ? 0.206 0.739 5.453 1.00 95.75 77 HIS A C 1
ATOM 554 O O . HIS A 1 77 ? 1.424 0.661 5.305 1.00 95.75 77 HIS A O 1
ATOM 560 N N . TYR A 1 78 ? -0.642 0.002 4.737 1.00 96.75 78 TYR A N 1
ATOM 561 C CA . TYR A 1 78 ? -0.192 -0.836 3.633 1.00 96.75 78 TYR A CA 1
ATOM 562 C C . TYR A 1 78 ? 0.489 -0.005 2.529 1.00 96.75 78 TYR A C 1
ATOM 564 O O . TYR A 1 78 ? 1.624 -0.305 2.161 1.00 96.75 78 TYR A O 1
ATOM 572 N N . TYR A 1 79 ? -0.160 1.070 2.070 1.00 94.88 79 TYR A N 1
ATOM 573 C CA . TYR A 1 79 ? 0.362 1.996 1.058 1.00 94.88 79 TYR A CA 1
ATOM 574 C C . TYR A 1 79 ? 1.738 2.565 1.431 1.00 94.88 79 TYR A C 1
ATOM 576 O O . TYR A 1 79 ? 2.674 2.521 0.637 1.00 94.88 79 TYR A O 1
ATOM 584 N N . ALA A 1 80 ? 1.898 3.026 2.673 1.00 95.88 80 ALA A N 1
ATOM 585 C CA . ALA A 1 80 ? 3.174 3.516 3.187 1.00 95.88 80 ALA A CA 1
ATOM 586 C C . ALA A 1 80 ? 4.262 2.440 3.160 1.00 95.88 80 ALA A C 1
ATOM 588 O O . ALA A 1 80 ? 5.408 2.721 2.819 1.00 95.88 80 ALA A O 1
ATOM 589 N N . GLY A 1 81 ? 3.895 1.196 3.479 1.00 96.88 81 GLY A N 1
ATOM 590 C CA . GLY A 1 81 ? 4.782 0.055 3.314 1.00 96.88 81 GLY A CA 1
ATOM 591 C C . GLY A 1 81 ? 5.232 -0.116 1.865 1.00 96.88 81 GLY A C 1
ATOM 592 O O . GLY A 1 81 ? 6.421 -0.302 1.631 1.00 96.88 81 GLY A O 1
ATOM 593 N N . VAL A 1 82 ? 4.313 -0.024 0.899 1.00 97.00 82 VAL A N 1
ATOM 594 C CA . VAL A 1 82 ? 4.637 -0.132 -0.535 1.00 97.00 82 VAL A CA 1
ATOM 595 C C . VAL A 1 82 ? 5.621 0.952 -0.962 1.00 97.00 82 VAL A C 1
ATOM 597 O O . VAL A 1 82 ? 6.647 0.617 -1.548 1.00 97.00 82 VAL A O 1
ATOM 600 N N . LEU A 1 83 ? 5.369 2.216 -0.610 1.00 94.06 83 LEU A N 1
ATOM 601 C CA . LEU A 1 83 ? 6.285 3.316 -0.927 1.00 94.06 83 LEU A CA 1
ATOM 602 C C . LEU A 1 83 ? 7.669 3.112 -0.309 1.00 94.06 83 LEU A C 1
ATOM 604 O O . LEU A 1 83 ? 8.671 3.223 -1.004 1.00 94.06 83 LEU A O 1
ATOM 608 N N . ALA A 1 84 ? 7.736 2.754 0.973 1.00 96.19 84 ALA A N 1
ATOM 609 C CA . ALA A 1 84 ? 9.007 2.517 1.649 1.00 96.19 84 ALA A CA 1
ATOM 610 C C . ALA A 1 84 ? 9.773 1.328 1.037 1.00 96.19 84 ALA A C 1
ATOM 612 O O . ALA A 1 84 ? 10.986 1.376 0.861 1.00 96.19 84 ALA A O 1
ATOM 613 N N . GLY A 1 85 ? 9.061 0.273 0.629 1.00 96.31 85 GLY A N 1
ATOM 614 C CA . GLY A 1 85 ? 9.659 -0.86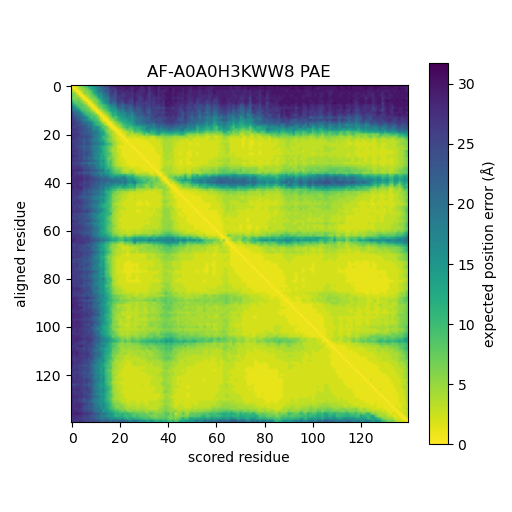3 -0.067 1.00 96.31 85 GLY A CA 1
ATOM 615 C C . GLY A 1 85 ? 10.153 -0.536 -1.478 1.00 96.31 85 GLY A C 1
ATOM 616 O O . GLY A 1 85 ? 11.162 -1.094 -1.896 1.00 96.31 85 GLY A O 1
ATOM 617 N N . ALA A 1 86 ? 9.450 0.335 -2.205 1.00 94.56 86 ALA A N 1
ATOM 618 C CA . ALA A 1 86 ? 9.777 0.683 -3.586 1.00 94.56 86 ALA A CA 1
ATOM 619 C C . ALA A 1 86 ? 10.841 1.788 -3.695 1.00 94.56 86 ALA A C 1
ATOM 621 O O . ALA A 1 86 ? 11.701 1.726 -4.567 1.00 94.56 86 ALA A O 1
ATOM 622 N N . CYS A 1 87 ? 10.788 2.792 -2.817 1.00 92.44 87 CYS A N 1
ATOM 623 C CA . CYS A 1 87 ? 11.663 3.969 -2.842 1.00 92.44 87 CYS A CA 1
ATOM 624 C C . CYS A 1 87 ? 12.816 3.897 -1.828 1.00 92.44 87 CYS A C 1
ATOM 626 O O . CYS A 1 87 ? 13.712 4.736 -1.864 1.00 92.44 87 CYS A O 1
ATOM 628 N N . GLY A 1 88 ? 12.787 2.927 -0.911 1.00 93.31 88 GLY A N 1
ATOM 629 C CA . GLY A 1 88 ? 13.690 2.848 0.233 1.00 93.31 88 GLY A CA 1
ATOM 630 C C . GLY A 1 88 ? 13.101 3.504 1.484 1.00 93.31 88 GLY A C 1
ATOM 631 O O . GLY A 1 88 ? 12.405 4.523 1.417 1.00 93.31 88 GLY A O 1
ATOM 632 N N . ASP A 1 89 ? 13.402 2.907 2.638 1.00 90.75 89 ASP A N 1
ATOM 633 C CA . ASP A 1 89 ? 12.864 3.321 3.940 1.00 90.75 89 ASP A CA 1
ATOM 634 C C . ASP A 1 89 ? 13.319 4.734 4.349 1.00 90.75 89 ASP A C 1
ATOM 636 O O . ASP A 1 89 ? 12.551 5.466 4.967 1.00 90.75 89 ASP A O 1
ATOM 640 N N . GLU A 1 90 ? 14.519 5.135 3.922 1.00 93.06 90 GLU A N 1
ATOM 641 C CA . GLU A 1 90 ? 15.113 6.452 4.194 1.00 93.06 90 GLU A CA 1
ATOM 642 C C . GLU A 1 90 ? 14.700 7.530 3.177 1.00 93.06 90 GLU A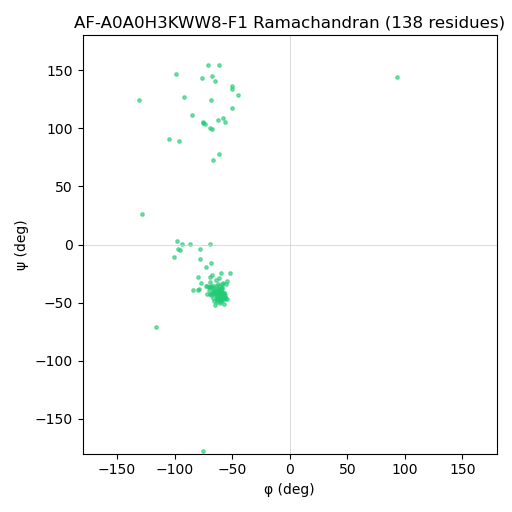 C 1
ATOM 644 O O . GLU A 1 90 ? 15.141 8.676 3.259 1.00 93.06 90 GLU A O 1
ATOM 649 N N . SER A 1 91 ? 13.870 7.192 2.183 1.00 93.44 91 SER A N 1
ATOM 650 C CA . SER A 1 91 ? 13.415 8.190 1.214 1.00 93.44 91 SER A CA 1
ATOM 651 C C . SER A 1 91 ? 12.554 9.255 1.901 1.00 93.44 91 SER A C 1
ATOM 653 O O . SER A 1 91 ? 11.704 8.947 2.739 1.00 93.44 91 SER A O 1
ATOM 655 N N . ALA A 1 92 ? 12.723 10.522 1.507 1.00 93.88 92 ALA A N 1
ATOM 656 C CA . ALA A 1 92 ? 11.968 11.637 2.089 1.00 93.88 92 ALA A CA 1
ATOM 657 C C . ALA A 1 92 ? 10.444 11.424 1.998 1.00 93.88 92 ALA A C 1
ATOM 659 O O . ALA A 1 92 ? 9.698 11.780 2.910 1.00 93.88 92 ALA A O 1
ATOM 660 N N . VAL A 1 93 ? 9.987 10.777 0.920 1.00 88.81 93 VAL A N 1
ATOM 661 C CA . VAL A 1 93 ? 8.584 10.394 0.729 1.00 88.81 93 VAL A CA 1
ATOM 662 C C . VAL A 1 93 ? 8.154 9.345 1.760 1.00 88.81 93 VAL A C 1
ATOM 664 O O . VAL A 1 93 ? 7.120 9.523 2.405 1.00 88.81 93 VAL A O 1
ATOM 667 N N . ALA A 1 94 ? 8.934 8.275 1.957 1.00 90.12 94 ALA A N 1
ATOM 668 C CA . ALA A 1 94 ? 8.611 7.233 2.931 1.00 90.12 94 ALA A CA 1
ATOM 669 C C . ALA A 1 94 ? 8.585 7.778 4.366 1.00 90.12 94 ALA A C 1
ATOM 671 O O . ALA A 1 94 ? 7.636 7.498 5.103 1.00 90.12 94 ALA A O 1
ATOM 672 N N . LEU A 1 95 ? 9.566 8.606 4.737 1.00 92.38 95 LEU A N 1
ATOM 673 C CA . LEU A 1 95 ? 9.634 9.241 6.054 1.00 92.38 95 LEU A CA 1
ATOM 674 C C . LEU A 1 95 ? 8.449 10.187 6.286 1.00 92.38 95 LEU A C 1
ATOM 676 O O . LEU A 1 95 ? 7.759 10.062 7.298 1.00 92.38 95 LEU A O 1
ATOM 680 N N . GLY A 1 96 ? 8.140 11.064 5.325 1.00 93.12 96 GLY A N 1
ATOM 681 C CA . GLY A 1 96 ? 7.016 11.999 5.442 1.00 93.12 96 GLY A CA 1
ATOM 682 C C . GLY A 1 96 ? 5.655 11.299 5.545 1.00 93.12 96 GLY A C 1
ATOM 683 O O . GLY A 1 96 ? 4.794 11.697 6.337 1.00 93.12 96 GLY A O 1
ATOM 684 N N . VAL A 1 97 ? 5.452 10.213 4.790 1.00 93.06 97 VAL A N 1
ATOM 685 C CA . VAL A 1 97 ? 4.232 9.395 4.883 1.00 93.06 97 VAL A CA 1
ATOM 686 C C . VAL A 1 97 ? 4.164 8.659 6.225 1.00 93.06 97 VAL A C 1
ATOM 688 O O . VAL A 1 97 ? 3.101 8.644 6.853 1.00 93.06 97 VAL A O 1
ATOM 691 N N . ALA A 1 98 ? 5.274 8.082 6.694 1.00 90.38 98 ALA A N 1
ATOM 692 C CA . ALA A 1 98 ? 5.337 7.390 7.980 1.00 90.38 98 ALA A CA 1
ATOM 693 C C . ALA A 1 98 ? 5.028 8.335 9.151 1.00 90.38 98 ALA A C 1
ATOM 695 O O . ALA A 1 98 ? 4.214 8.001 10.013 1.00 90.38 98 ALA A O 1
ATOM 696 N N . GLU A 1 99 ? 5.601 9.538 9.146 1.00 92.88 99 GLU A N 1
ATOM 697 C CA . GLU A 1 99 ? 5.371 10.557 10.170 1.00 92.88 99 GLU A CA 1
ATOM 698 C C . GLU A 1 99 ? 3.899 11.001 10.207 1.00 92.88 99 GLU A C 1
ATOM 700 O O . GLU A 1 99 ? 3.271 11.070 11.270 1.00 92.88 99 GLU A O 1
ATOM 705 N N . ARG A 1 100 ? 3.297 11.231 9.031 1.00 93.19 100 ARG A N 1
ATOM 706 C CA . ARG A 1 100 ? 1.869 11.556 8.921 1.00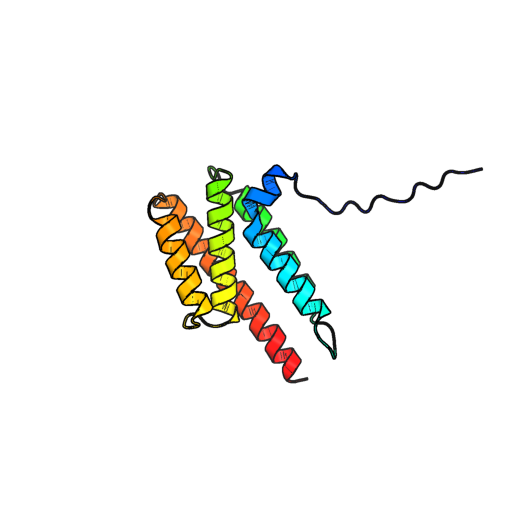 93.19 100 ARG A CA 1
ATOM 707 C C . ARG A 1 100 ? 0.985 10.439 9.471 1.00 93.19 100 ARG A C 1
ATOM 709 O O . ARG A 1 100 ? -0.016 10.731 10.127 1.00 93.19 100 ARG A O 1
ATOM 716 N N . LEU A 1 101 ? 1.323 9.178 9.212 1.00 92.31 101 LEU A N 1
ATOM 717 C CA . LEU A 1 101 ? 0.546 8.047 9.716 1.00 92.31 101 LEU A CA 1
ATOM 718 C C . LEU A 1 101 ? 0.722 7.821 11.210 1.00 92.31 101 LEU A C 1
ATOM 720 O O . LEU A 1 101 ? -0.266 7.510 11.868 1.00 92.31 101 LEU A O 1
ATOM 724 N N . ALA A 1 102 ? 1.916 8.052 11.757 1.00 90.00 102 ALA A N 1
ATOM 725 C CA . ALA A 1 102 ? 2.136 8.016 13.199 1.00 90.00 102 ALA A CA 1
ATOM 726 C C . ALA A 1 102 ? 1.204 9.002 13.926 1.00 90.00 102 ALA A C 1
ATOM 728 O O . ALA A 1 102 ? 0.580 8.633 14.919 1.00 90.00 102 ALA A O 1
ATOM 729 N N . ARG A 1 103 ? 1.015 10.214 13.379 1.00 91.69 103 ARG A N 1
ATOM 730 C CA . ARG A 1 103 ? 0.032 11.182 13.904 1.00 91.69 103 ARG A CA 1
ATOM 731 C C . ARG A 1 103 ? -1.408 10.683 13.799 1.00 91.69 103 ARG A C 1
ATOM 733 O O . ARG A 1 103 ? -2.157 10.786 14.764 1.00 91.69 103 ARG A O 1
ATOM 740 N N . LEU A 1 104 ? -1.799 10.132 12.649 1.00 88.31 104 LEU A N 1
ATOM 741 C CA . LEU A 1 104 ? -3.161 9.617 12.435 1.00 88.31 104 LEU A CA 1
ATOM 742 C C . LEU A 1 104 ? -3.476 8.380 13.291 1.00 88.31 104 LEU A C 1
ATOM 744 O O . LEU A 1 104 ? -4.635 8.139 13.610 1.00 88.31 104 LEU A O 1
ATOM 748 N N . ALA A 1 105 ? -2.458 7.606 13.667 1.00 86.00 105 ALA A N 1
ATOM 749 C CA . ALA A 1 105 ? -2.592 6.403 14.479 1.00 86.00 105 ALA A CA 1
ATOM 750 C C . ALA A 1 105 ? -2.402 6.647 15.987 1.00 86.00 105 ALA A C 1
ATOM 752 O O . ALA A 1 105 ? -2.517 5.699 16.760 1.00 86.00 105 ALA A O 1
ATOM 753 N N . ALA A 1 106 ? -2.145 7.885 16.430 1.00 85.06 106 ALA A N 1
ATOM 754 C CA . ALA A 1 106 ? -1.841 8.194 17.832 1.00 85.06 106 ALA A CA 1
ATOM 755 C C . ALA A 1 106 ? -2.963 7.802 18.819 1.00 85.06 106 ALA A C 1
ATOM 757 O O . ALA A 1 106 ? -2.687 7.536 19.985 1.00 85.06 106 ALA A O 1
ATOM 758 N N . GLY A 1 107 ? -4.214 7.716 18.352 1.00 83.19 107 GLY A N 1
ATOM 759 C CA . GLY A 1 107 ? -5.364 7.245 19.135 1.00 83.19 107 GLY A CA 1
ATOM 760 C C . GLY A 1 107 ? -5.741 5.774 18.919 1.00 83.19 107 GLY A C 1
ATOM 761 O O . GLY A 1 107 ? -6.748 5.317 19.457 1.00 83.19 107 GLY A O 1
ATOM 762 N N . ALA A 1 108 ? -4.990 5.022 18.110 1.00 84.56 108 ALA A N 1
ATOM 763 C CA . ALA A 1 108 ? -5.354 3.658 17.747 1.00 84.56 108 ALA A CA 1
ATOM 764 C C . ALA A 1 108 ? -5.079 2.661 18.883 1.00 84.56 108 ALA A C 1
ATOM 766 O O . ALA A 1 108 ? -4.065 2.718 19.580 1.00 84.56 108 ALA A O 1
ATOM 767 N N . SER A 1 109 ? -5.958 1.665 19.021 1.00 86.81 109 SER A N 1
ATOM 768 C CA . SER A 1 109 ? -5.754 0.579 19.983 1.00 86.81 109 SER A CA 1
ATOM 769 C C . SER A 1 109 ? -4.473 -0.215 19.685 1.00 86.81 109 SER A C 1
ATOM 771 O O . SER A 1 109 ? -4.050 -0.360 18.534 1.00 86.81 109 SER A O 1
ATOM 773 N N . ARG A 1 110 ? -3.890 -0.853 20.709 1.00 87.12 110 ARG A N 1
ATOM 774 C CA . ARG A 1 110 ? -2.707 -1.722 20.539 1.00 87.12 110 ARG A CA 1
ATOM 775 C C . ARG A 1 110 ? -2.951 -2.869 19.549 1.00 87.12 110 ARG A C 1
ATOM 777 O O . ARG A 1 110 ? -2.032 -3.284 18.843 1.00 87.12 110 ARG A O 1
ATOM 784 N N . ALA A 1 111 ? -4.179 -3.383 19.489 1.00 87.00 111 ALA A N 1
ATOM 785 C CA . ALA A 1 111 ? -4.566 -4.418 18.535 1.00 87.00 111 ALA A CA 1
ATOM 786 C C . ALA A 1 111 ? -4.590 -3.879 17.094 1.00 87.00 111 ALA A C 1
ATOM 788 O O . ALA A 1 111 ? -4.081 -4.540 16.186 1.00 87.00 111 ALA A O 1
ATOM 789 N N . SER A 1 112 ? -5.121 -2.671 16.887 1.00 85.44 112 SER A N 1
ATOM 790 C CA . SER A 1 112 ? -5.091 -1.976 15.593 1.00 85.44 112 SER A CA 1
ATOM 791 C C . SER A 1 112 ? -3.652 -1.693 15.155 1.00 85.44 112 SER A C 1
ATOM 793 O O . SER A 1 112 ? -3.277 -2.068 14.049 1.00 85.44 112 SER A O 1
ATOM 795 N N . MET A 1 113 ? -2.798 -1.201 16.057 1.00 88.44 113 MET A N 1
ATOM 796 C CA . MET A 1 113 ? -1.373 -0.970 15.784 1.00 88.44 113 MET A CA 1
ATOM 797 C C . MET A 1 113 ? -0.636 -2.237 15.328 1.00 88.44 113 MET A C 1
ATOM 799 O O . MET A 1 113 ? 0.134 -2.199 14.369 1.00 88.44 113 MET A O 1
ATOM 803 N N . ARG A 1 114 ? -0.900 -3.392 15.955 1.00 91.25 114 ARG A N 1
ATOM 804 C CA . ARG A 1 114 ? -0.323 -4.677 15.514 1.00 91.25 114 ARG A CA 1
ATOM 805 C C . ARG A 1 114 ? -0.770 -5.050 14.100 1.00 91.25 114 ARG A C 1
ATOM 807 O O . ARG A 1 114 ? 0.045 -5.517 13.308 1.00 91.25 114 ARG A O 1
ATOM 814 N N . ARG A 1 115 ? -2.045 -4.836 13.767 1.00 90.94 115 ARG A N 1
ATOM 815 C CA . ARG A 1 115 ? -2.581 -5.096 12.418 1.00 90.94 115 ARG A CA 1
ATOM 816 C C . ARG A 1 115 ? -1.958 -4.156 11.389 1.00 90.94 115 ARG A C 1
ATOM 818 O O . ARG A 1 115 ? -1.547 -4.616 10.327 1.00 90.94 115 ARG A O 1
ATOM 825 N N . PHE A 1 116 ? -1.821 -2.877 11.725 1.00 91.62 116 PHE A N 1
ATOM 826 C CA . PHE A 1 116 ? -1.167 -1.886 10.876 1.00 91.62 116 PHE A CA 1
ATOM 827 C C . PHE A 1 116 ? 0.298 -2.244 10.615 1.00 91.62 116 PHE A C 1
ATOM 829 O O . PHE A 1 116 ? 0.723 -2.236 9.465 1.00 91.62 116 PHE A O 1
ATOM 836 N N . ALA A 1 117 ? 1.048 -2.671 11.635 1.00 92.81 117 ALA A N 1
ATOM 837 C CA . ALA A 1 117 ? 2.432 -3.119 11.465 1.00 92.81 117 ALA A CA 1
ATOM 838 C C . ALA A 1 117 ? 2.556 -4.323 10.509 1.00 92.81 117 ALA A C 1
ATOM 840 O O . ALA A 1 117 ? 3.461 -4.370 9.673 1.00 92.81 117 ALA A O 1
ATOM 841 N N . VAL A 1 118 ? 1.623 -5.281 10.583 1.00 94.94 118 VAL A N 1
ATOM 842 C CA . VAL A 1 118 ? 1.562 -6.404 9.630 1.00 94.94 118 VAL A CA 1
ATOM 843 C C . VAL A 1 118 ? 1.315 -5.899 8.207 1.00 94.94 118 VAL A C 1
ATOM 845 O O . VAL A 1 118 ? 1.986 -6.348 7.280 1.00 94.94 118 VAL A O 1
ATOM 848 N N . LEU A 1 119 ? 0.396 -4.950 8.026 1.00 95.25 119 LEU A N 1
ATOM 849 C CA . LEU A 1 119 ? 0.089 -4.374 6.716 1.00 95.25 119 LEU A CA 1
ATOM 850 C C . LEU A 1 119 ? 1.267 -3.589 6.131 1.00 95.25 119 LEU A C 1
ATOM 852 O O . LEU A 1 119 ? 1.575 -3.782 4.959 1.00 95.25 119 LEU A O 1
ATOM 856 N N . VAL A 1 120 ? 1.982 -2.802 6.940 1.00 96.31 120 VAL A N 1
ATOM 857 C CA . VAL A 1 120 ? 3.230 -2.134 6.524 1.00 96.31 120 VAL A CA 1
ATOM 858 C C . VAL A 1 120 ? 4.243 -3.165 6.028 1.00 96.31 120 VAL A C 1
ATOM 860 O O . VAL A 1 120 ? 4.840 -2.985 4.971 1.00 96.31 120 VAL A O 1
ATOM 863 N N . ARG A 1 121 ? 4.428 -4.276 6.753 1.00 96.69 121 ARG A N 1
ATOM 864 C CA . ARG A 1 121 ? 5.378 -5.327 6.358 1.00 96.69 121 ARG A CA 1
ATOM 865 C C . ARG A 1 121 ? 5.002 -5.982 5.028 1.00 96.69 121 ARG A C 1
ATOM 867 O O . ARG A 1 121 ? 5.886 -6.204 4.203 1.00 96.69 121 ARG A O 1
ATOM 874 N N . ILE A 1 122 ? 3.720 -6.285 4.824 1.00 96.19 122 ILE A N 1
ATOM 875 C CA . ILE A 1 122 ? 3.222 -6.837 3.554 1.00 96.19 122 ILE A CA 1
ATOM 876 C C . ILE A 1 122 ? 3.433 -5.817 2.428 1.00 96.19 122 ILE A C 1
ATOM 878 O O . ILE A 1 122 ? 3.984 -6.174 1.390 1.00 96.19 122 ILE A O 1
ATOM 882 N N . GLY A 1 123 ? 3.083 -4.549 2.661 1.00 96.31 123 GLY A N 1
ATOM 883 C CA . GLY A 1 123 ? 3.312 -3.462 1.711 1.00 96.31 123 GLY A CA 1
ATOM 884 C C . GLY A 1 123 ? 4.782 -3.345 1.315 1.00 96.31 123 GLY A C 1
ATOM 885 O O . GLY A 1 123 ? 5.092 -3.328 0.131 1.00 96.31 123 GLY A O 1
ATOM 886 N N . ARG A 1 124 ? 5.710 -3.385 2.279 1.00 97.00 124 ARG A N 1
ATOM 887 C CA . ARG A 1 124 ? 7.158 -3.327 2.004 1.00 97.00 124 ARG A CA 1
ATOM 888 C C . ARG A 1 124 ? 7.647 -4.464 1.123 1.00 97.00 124 ARG A C 1
ATOM 890 O O . ARG A 1 124 ? 8.475 -4.245 0.246 1.00 97.00 124 ARG A O 1
ATOM 897 N N . LEU A 1 125 ? 7.158 -5.681 1.357 1.00 96.25 125 LEU A N 1
ATOM 898 C CA . LEU A 1 125 ? 7.493 -6.826 0.509 1.00 96.25 125 LEU A CA 1
ATOM 899 C C . LEU A 1 125 ? 6.984 -6.618 -0.918 1.00 96.25 125 LEU A C 1
ATOM 901 O O . LEU A 1 125 ? 7.731 -6.855 -1.864 1.00 96.25 125 LEU A O 1
ATOM 905 N N . HIS A 1 126 ? 5.757 -6.122 -1.059 1.00 95.88 126 HIS A N 1
ATOM 906 C CA . HIS A 1 126 ? 5.163 -5.817 -2.353 1.00 95.88 126 HIS A CA 1
ATOM 907 C C . HIS A 1 126 ? 5.952 -4.719 -3.089 1.00 95.88 126 HIS A C 1
ATOM 909 O O . HIS A 1 126 ? 6.361 -4.919 -4.230 1.00 95.88 126 HIS A O 1
ATOM 915 N N . GLY A 1 127 ? 6.250 -3.601 -2.420 1.00 95.25 127 GLY A N 1
ATOM 916 C CA . GLY A 1 127 ? 7.026 -2.494 -2.985 1.00 95.25 127 GLY A CA 1
ATOM 917 C C . GLY A 1 127 ? 8.423 -2.913 -3.444 1.00 95.25 127 GLY A C 1
ATOM 918 O O . GLY A 1 127 ? 8.825 -2.583 -4.556 1.00 95.25 127 GLY A O 1
ATOM 919 N N . ARG A 1 128 ? 9.132 -3.726 -2.648 1.00 96.44 128 ARG A N 1
ATOM 920 C CA . ARG A 1 128 ? 10.439 -4.279 -3.046 1.00 96.44 128 ARG A CA 1
ATOM 921 C C . ARG A 1 128 ? 10.341 -5.195 -4.260 1.00 96.44 128 ARG A C 1
ATOM 923 O O . ARG A 1 128 ? 11.198 -5.142 -5.136 1.00 96.44 128 ARG A O 1
ATOM 930 N N . ALA A 1 129 ? 9.312 -6.041 -4.316 1.00 95.25 129 ALA A N 1
ATOM 931 C CA . ALA A 1 129 ? 9.087 -6.910 -5.466 1.00 95.25 129 ALA A CA 1
ATOM 932 C C . ALA A 1 129 ? 8.823 -6.094 -6.742 1.00 95.25 129 ALA A C 1
ATOM 934 O O . ALA A 1 129 ? 9.336 -6.446 -7.805 1.00 95.25 129 ALA A O 1
ATOM 935 N N . PHE A 1 130 ? 8.077 -4.991 -6.622 1.00 93.06 130 PHE A N 1
ATOM 936 C CA . PHE A 1 130 ? 7.827 -4.058 -7.718 1.00 93.06 130 PHE A CA 1
ATOM 937 C C . PHE A 1 130 ? 9.108 -3.359 -8.179 1.00 93.06 130 PHE A C 1
ATOM 939 O O . PHE A 1 130 ? 9.451 -3.449 -9.355 1.00 93.06 130 PHE A O 1
ATOM 946 N N . ALA A 1 131 ? 9.871 -2.758 -7.262 1.00 92.56 131 ALA A N 1
ATOM 947 C CA . ALA A 1 131 ? 11.146 -2.118 -7.589 1.00 92.56 131 ALA A CA 1
ATOM 948 C C . ALA A 1 131 ? 12.120 -3.090 -8.275 1.00 92.56 131 ALA A C 1
ATOM 950 O O . ALA A 1 131 ? 12.635 -2.791 -9.349 1.00 92.56 131 ALA A O 1
ATOM 951 N N . ALA A 1 132 ? 12.275 -4.307 -7.741 1.00 93.12 132 ALA A N 1
ATOM 952 C CA . ALA A 1 132 ? 13.117 -5.336 -8.350 1.00 93.12 132 ALA A CA 1
ATOM 953 C C . ALA A 1 132 ? 12.632 -5.757 -9.751 1.00 93.12 132 ALA A C 1
ATOM 955 O O . ALA A 1 132 ? 13.438 -6.095 -10.620 1.00 93.12 132 ALA A O 1
ATOM 956 N N . HIS A 1 133 ? 11.318 -5.764 -9.997 1.00 90.50 133 HIS A N 1
ATOM 957 C CA . HIS A 1 133 ? 10.771 -6.009 -11.332 1.00 90.50 133 HIS A CA 1
ATOM 958 C C . HIS A 1 133 ? 11.120 -4.870 -12.298 1.00 90.50 133 HIS A C 1
ATOM 960 O O . HIS A 1 133 ? 11.597 -5.144 -13.400 1.00 90.50 133 HIS A O 1
ATOM 966 N N . CYS A 1 134 ? 10.955 -3.616 -11.876 1.00 86.81 134 CYS A N 1
ATOM 967 C CA . CYS A 1 134 ? 11.329 -2.442 -12.663 1.00 86.81 134 CYS A CA 1
ATOM 968 C C . CYS A 1 134 ? 12.833 -2.417 -12.982 1.00 86.81 134 CYS A C 1
ATOM 970 O O . CYS A 1 134 ? 13.210 -2.210 -14.133 1.00 86.81 134 CYS A O 1
ATOM 972 N N . GLU A 1 135 ? 13.695 -2.711 -12.007 1.00 87.44 135 GLU A N 1
ATOM 973 C CA . GLU A 1 135 ? 15.148 -2.772 -12.205 1.00 87.44 135 GLU A CA 1
ATOM 974 C C . GLU A 1 135 ? 15.567 -3.865 -13.187 1.00 87.44 135 GLU A C 1
ATOM 976 O O . GLU A 1 135 ? 16.393 -3.620 -14.064 1.00 87.44 135 GLU A O 1
ATOM 981 N N . ARG A 1 136 ? 14.996 -5.074 -13.074 1.00 86.75 136 ARG A N 1
ATOM 982 C CA . ARG A 1 136 ? 15.270 -6.155 -14.035 1.00 86.75 136 ARG A CA 1
ATOM 983 C C . ARG A 1 136 ? 14.897 -5.752 -15.454 1.00 86.75 136 ARG A C 1
ATOM 985 O O . ARG A 1 136 ? 15.604 -6.121 -16.381 1.00 86.75 136 ARG A O 1
ATOM 992 N N . ARG A 1 137 ? 13.816 -4.988 -15.620 1.00 79.62 137 ARG A N 1
ATOM 993 C CA . ARG A 1 137 ? 13.396 -4.482 -16.928 1.00 79.62 137 ARG A CA 1
ATOM 994 C C . ARG A 1 137 ? 14.295 -3.381 -17.472 1.00 79.62 137 ARG A C 1
ATOM 996 O O . ARG A 1 137 ? 14.493 -3.351 -18.672 1.00 79.62 137 ARG A O 1
ATOM 1003 N N . ALA A 1 138 ? 14.836 -2.508 -16.627 1.00 74.81 138 ALA A N 1
ATOM 1004 C CA . ALA A 1 138 ? 15.746 -1.448 -17.065 1.00 74.81 138 ALA A CA 1
ATOM 1005 C C . ALA A 1 138 ? 17.108 -1.974 -17.563 1.00 74.81 138 ALA A C 1
ATOM 1007 O O . ALA A 1 138 ? 17.859 -1.232 -18.188 1.00 74.81 138 ALA A O 1
ATOM 1008 N N . ARG A 1 139 ? 17.447 -3.233 -17.258 1.00 73.62 139 ARG A N 1
ATOM 1009 C CA . ARG A 1 139 ? 18.704 -3.886 -17.659 1.00 73.62 139 ARG A CA 1
ATOM 1010 C C . ARG A 1 139 ? 18.595 -4.719 -18.947 1.00 73.62 139 ARG A C 1
ATOM 1012 O O . ARG A 1 139 ? 19.613 -5.271 -19.358 1.00 73.62 139 ARG A O 1
ATOM 1019 N N . LEU A 1 140 ? 17.395 -4.863 -19.517 1.00 61.75 140 LEU A N 1
ATOM 1020 C CA . LEU A 1 140 ? 17.099 -5.630 -20.738 1.00 61.75 140 LEU A CA 1
ATOM 1021 C C . LEU A 1 140 ? 16.848 -4.686 -21.913 1.00 61.75 140 LEU A C 1
ATOM 1023 O O . LEU A 1 140 ? 17.245 -5.061 -23.035 1.00 61.75 140 LEU A O 1
#

Organism: Burkholderia multivorans (strain ATCC 17616 / 249) (NCBI:txid395019)

Radius of gyration: 17.34 Å; Cα contacts (8 Å, |Δi|>4): 132; chains: 1; bounding box: 53×24×56 Å